Protein AF-A0A4Q3IZV2-F1 (afdb_monomer_lite)

Radius of gyration: 14.32 Å; chains: 1; bounding box: 31×20×37 Å

Secondary structure (DSSP, 8-state):
---SSHHHHHHHHHHHHHHTT--PPPHHHHHHHTT---TTSS--

Sequence (44 aa):
QLAKSNADQVRAARKIIEGLGLEIATPDDAREQLQLKGADKVAF

Foldseek 3Di:
DDDPDPVSVVVVVQVVQVVVVHDDDDPVSVCVVVVHPDPPPDDD

pLDDT: mean 97.61, std 2.55, range [82.38, 98.62]

Structure (mmCIF, N/CA/C/O backbone):
data_AF-A0A4Q3IZV2-F1
#
_entry.id   AF-A0A4Q3IZV2-F1
#
loop_
_atom_site.group_PDB
_atom_site.id
_atom_site.type_symbol
_atom_site.label_atom_id
_atom_site.label_alt_id
_atom_site.label_comp_id
_atom_site.label_asym_id
_atom_site.label_entity_id
_atom_site.label_seq_id
_atom_site.pdbx_PDB_ins_code
_atom_site.Cartn_x
_atom_site.Cartn_y
_atom_site.Cartn_z
_atom_site.occupancy
_atom_site.B_iso_or_equiv
_atom_site.auth_seq_id
_atom_site.auth_comp_id
_atom_site.auth_asym_id
_atom_site.auth_atom_id
_atom_site.pdbx_PDB_model_num
ATOM 1 N N . GLN A 1 1 ? 8.937 10.183 21.186 1.00 82.38 1 GLN A N 1
ATOM 2 C CA . GLN A 1 1 ? 9.846 9.024 21.015 1.00 82.38 1 GLN A CA 1
ATOM 3 C C . GLN A 1 1 ? 10.178 8.864 19.534 1.00 82.38 1 GLN A C 1
ATOM 5 O O . GLN A 1 1 ? 9.289 9.111 18.728 1.00 82.38 1 GLN A O 1
ATOM 10 N N . LEU A 1 2 ? 11.408 8.486 19.168 1.00 94.00 2 LEU A N 1
ATOM 11 C CA . LEU A 1 2 ? 11.762 8.163 17.775 1.00 94.00 2 LEU A CA 1
ATOM 12 C C . LEU A 1 2 ? 11.333 6.727 17.433 1.00 94.00 2 LEU A C 1
ATOM 14 O O . LEU A 1 2 ? 11.317 5.863 18.312 1.00 94.00 2 LEU A O 1
ATOM 18 N N . ALA A 1 3 ? 10.971 6.473 16.174 1.00 96.94 3 ALA A N 1
ATOM 19 C CA . ALA A 1 3 ? 10.644 5.126 15.706 1.00 96.94 3 ALA A CA 1
ATOM 20 C C . ALA A 1 3 ? 11.909 4.255 15.636 1.00 96.94 3 ALA A C 1
ATOM 22 O O . ALA A 1 3 ? 12.969 4.741 15.247 1.00 96.94 3 ALA A O 1
ATOM 23 N N . LYS A 1 4 ? 11.797 2.971 15.998 1.00 97.75 4 LYS A N 1
ATOM 24 C CA . LYS A 1 4 ? 12.935 2.035 15.995 1.00 97.75 4 LYS A CA 1
ATOM 25 C C . LYS A 1 4 ? 13.122 1.344 14.644 1.00 97.75 4 LYS A C 1
ATOM 27 O O . LYS A 1 4 ? 14.196 0.818 14.375 1.00 97.75 4 LYS A O 1
ATOM 32 N N . SER A 1 5 ? 12.089 1.326 13.804 1.00 98.44 5 SER A N 1
ATOM 33 C CA . SER A 1 5 ? 12.119 0.707 12.481 1.00 98.44 5 SER A CA 1
ATOM 34 C C . SER A 1 5 ? 11.133 1.367 11.514 1.00 98.44 5 SER A C 1
ATOM 36 O O . SER A 1 5 ? 10.138 1.964 11.933 1.00 98.44 5 SER A O 1
ATOM 38 N N . ASN A 1 6 ? 11.355 1.177 10.210 1.00 98.38 6 ASN A N 1
ATOM 39 C CA . ASN A 1 6 ? 10.366 1.521 9.181 1.00 98.38 6 ASN A CA 1
ATOM 40 C C . ASN A 1 6 ? 9.026 0.808 9.426 1.00 98.38 6 ASN A C 1
ATOM 42 O O . ASN A 1 6 ? 7.964 1.395 9.241 1.00 98.38 6 ASN A O 1
ATOM 46 N N . ALA A 1 7 ? 9.058 -0.440 9.908 1.00 98.44 7 ALA A N 1
ATOM 47 C CA . ALA A 1 7 ? 7.843 -1.192 10.207 1.00 98.44 7 ALA A CA 1
ATOM 48 C C . ALA A 1 7 ? 6.992 -0.516 11.294 1.00 98.44 7 ALA A C 1
ATOM 50 O O . ALA A 1 7 ? 5.765 -0.548 11.219 1.00 98.44 7 ALA A O 1
ATOM 51 N N . ASP A 1 8 ? 7.613 0.129 12.285 1.00 98.56 8 ASP A N 1
ATOM 52 C CA . ASP A 1 8 ? 6.876 0.868 13.317 1.00 98.56 8 ASP A CA 1
ATOM 53 C C . ASP A 1 8 ? 6.119 2.056 12.721 1.00 98.56 8 ASP A C 1
ATOM 55 O O . ASP A 1 8 ? 4.958 2.285 13.060 1.00 98.56 8 ASP A O 1
ATOM 59 N N . GLN A 1 9 ? 6.752 2.771 11.790 1.00 98.50 9 GLN A N 1
ATOM 60 C CA . GLN A 1 9 ? 6.137 3.895 11.084 1.00 98.50 9 GLN A CA 1
ATOM 61 C C . GLN A 1 9 ? 4.993 3.426 10.175 1.00 98.50 9 GLN A C 1
ATOM 63 O O . GLN A 1 9 ? 3.901 3.991 10.224 1.00 98.50 9 GLN A O 1
ATOM 68 N N . VAL A 1 10 ? 5.194 2.343 9.415 1.00 98.44 10 VAL A N 1
ATOM 69 C CA . VAL A 1 10 ? 4.155 1.761 8.547 1.00 98.44 10 VAL A CA 1
ATOM 70 C C . VAL A 1 10 ? 2.943 1.29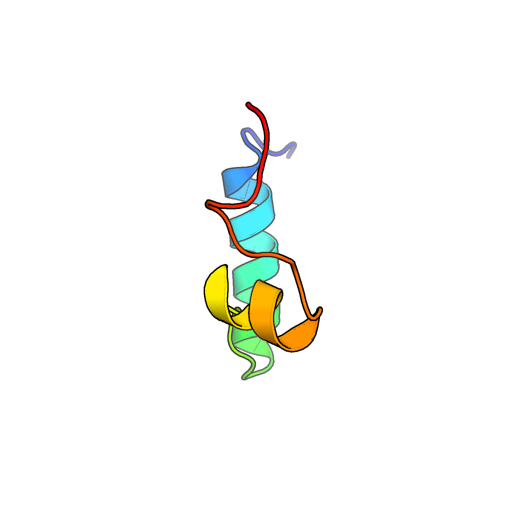8 9.363 1.00 98.44 10 VAL A C 1
ATOM 72 O O . VAL A 1 10 ? 1.806 1.556 8.971 1.00 98.44 10 VAL A O 1
ATOM 75 N N . ARG A 1 11 ? 3.149 0.674 10.533 1.00 98.19 11 ARG A N 1
ATOM 76 C CA . ARG A 1 11 ? 2.043 0.285 11.429 1.00 98.19 11 ARG A CA 1
ATOM 77 C C . ARG A 1 11 ? 1.275 1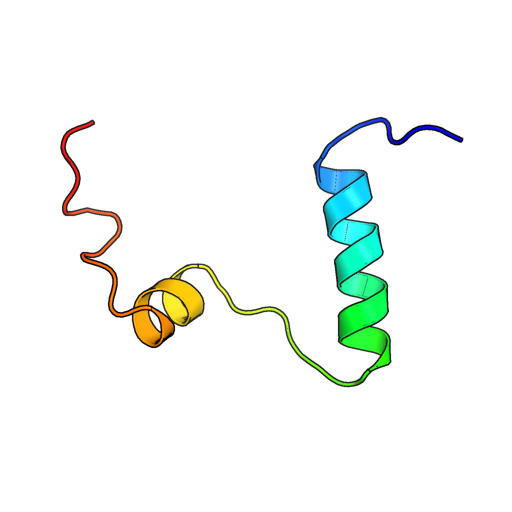.491 11.967 1.00 98.19 11 ARG A C 1
ATOM 79 O O . ARG A 1 11 ? 0.062 1.400 12.128 1.00 98.19 11 ARG A O 1
ATOM 86 N N . ALA A 1 12 ? 1.957 2.600 12.256 1.00 98.19 12 ALA A N 1
ATOM 87 C CA . ALA A 1 12 ? 1.296 3.825 12.698 1.00 98.19 12 ALA A CA 1
ATOM 88 C C . ALA A 1 12 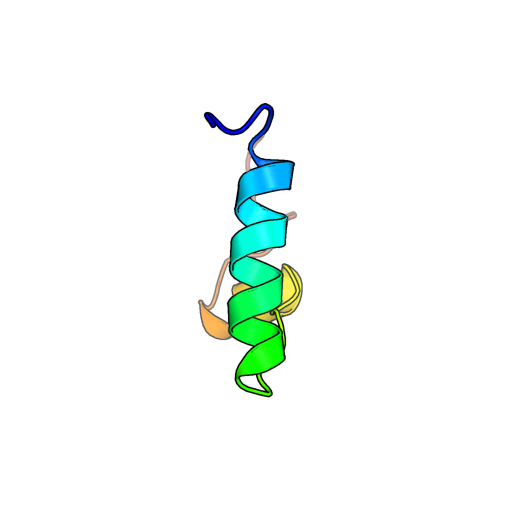? 0.399 4.409 11.593 1.00 98.19 12 ALA A C 1
ATOM 90 O O . ALA A 1 12 ? -0.760 4.715 11.859 1.00 98.19 12 ALA A O 1
ATOM 91 N N . ALA A 1 13 ? 0.897 4.482 10.354 1.00 98.38 13 ALA A N 1
ATOM 92 C CA . ALA A 1 13 ? 0.105 4.923 9.206 1.00 98.38 13 ALA A CA 1
ATOM 93 C C . ALA A 1 13 ? -1.094 3.997 8.934 1.00 98.38 13 ALA A C 1
ATOM 95 O O . ALA A 1 13 ? -2.210 4.480 8.759 1.00 98.38 13 ALA A O 1
ATOM 96 N N . ARG A 1 14 ? -0.892 2.670 8.983 1.00 98.50 14 ARG A N 1
ATOM 97 C CA . ARG A 1 14 ? -1.964 1.674 8.810 1.00 98.50 14 ARG A CA 1
ATOM 98 C C . ARG A 1 14 ? -3.133 1.910 9.768 1.00 98.50 14 ARG A C 1
ATOM 100 O O . ARG A 1 14 ? -4.267 1.957 9.316 1.00 98.50 14 ARG A O 1
ATOM 107 N N . LYS A 1 15 ? -2.857 2.131 11.058 1.00 98.62 15 LYS A N 1
ATOM 108 C CA . LYS A 1 15 ? -3.904 2.401 12.062 1.00 98.62 15 LYS A CA 1
ATOM 109 C C . LYS A 1 15 ? -4.757 3.623 11.720 1.00 98.62 15 LYS A C 1
ATOM 111 O O . LYS A 1 15 ? -5.954 3.612 11.976 1.00 98.62 15 LYS A O 1
ATOM 116 N N . ILE A 1 16 ? -4.144 4.677 11.176 1.00 98.56 16 ILE A N 1
ATOM 117 C CA . ILE A 1 16 ? -4.866 5.890 10.768 1.00 98.56 16 ILE A CA 1
ATOM 118 C C . ILE A 1 16 ? -5.792 5.567 9.594 1.00 98.56 16 ILE A C 1
ATOM 120 O O . ILE A 1 16 ? -6.964 5.920 9.635 1.00 98.56 16 ILE A O 1
ATOM 124 N N . ILE A 1 17 ? -5.278 4.870 8.579 1.00 98.62 17 ILE A N 1
ATOM 125 C CA . ILE A 1 17 ? -6.030 4.510 7.370 1.00 98.62 17 ILE A CA 1
ATOM 126 C C . ILE A 1 17 ? -7.210 3.585 7.713 1.00 98.62 17 ILE A C 1
ATOM 128 O O . ILE A 1 17 ? -8.341 3.875 7.333 1.00 98.62 17 ILE A O 1
ATOM 132 N N . GLU A 1 18 ? -6.975 2.537 8.505 1.00 98.38 18 GLU A N 1
ATOM 133 C CA . GLU A 1 18 ? -8.024 1.613 8.965 1.00 98.38 18 GLU A CA 1
ATOM 134 C C . GLU A 1 18 ? -9.067 2.324 9.844 1.00 98.38 18 GLU A C 1
ATOM 136 O O . GLU A 1 18 ? -10.261 2.053 9.739 1.00 98.38 18 GLU A O 1
ATOM 141 N N . GLY A 1 19 ? -8.648 3.293 10.668 1.00 98.56 19 GLY A N 1
ATOM 142 C CA . GLY A 1 19 ? -9.558 4.123 11.465 1.00 98.56 19 GLY A CA 1
ATOM 143 C C . GLY A 1 19 ? -10.475 5.030 10.635 1.00 98.56 19 GLY A C 1
ATOM 144 O O . GLY A 1 19 ? -11.522 5.446 11.127 1.00 98.56 19 GLY A O 1
ATOM 145 N N . LEU A 1 20 ? -10.115 5.309 9.378 1.00 98.62 20 LEU A N 1
ATOM 146 C CA . LEU A 1 20 ? -10.955 6.023 8.411 1.00 98.62 20 LEU A CA 1
ATOM 147 C C . LEU A 1 20 ? -11.882 5.080 7.619 1.00 98.62 20 LEU A C 1
ATOM 149 O O . LEU A 1 20 ? -12.593 5.543 6.730 1.00 98.62 20 LEU A O 1
ATOM 153 N N . GLY A 1 21 ? -11.882 3.775 7.921 1.00 98.31 21 GLY A N 1
ATOM 154 C CA . GLY A 1 21 ? -12.669 2.767 7.203 1.00 98.31 21 GLY A CA 1
ATOM 155 C C . GLY A 1 21 ? -12.108 2.409 5.824 1.00 98.31 21 GLY A C 1
ATOM 156 O O . GLY A 1 21 ? -12.845 1.909 4.979 1.00 98.31 21 GLY A O 1
ATOM 157 N N . LEU A 1 22 ? -10.827 2.698 5.580 1.00 98.62 22 LEU A N 1
ATOM 158 C CA . LEU A 1 22 ? -10.129 2.385 4.335 1.00 98.62 22 LEU A CA 1
ATOM 159 C C . LEU A 1 22 ? -9.258 1.134 4.500 1.00 98.62 22 LEU A C 1
ATOM 161 O O . LEU A 1 22 ? -8.830 0.795 5.604 1.00 98.62 22 LEU A O 1
ATOM 165 N N . GLU A 1 23 ? -8.933 0.491 3.382 1.00 97.75 23 GLU A N 1
ATOM 166 C CA . GLU A 1 23 ? -8.081 -0.699 3.341 1.00 97.75 23 GLU A CA 1
ATOM 167 C C . GLU A 1 23 ? -6.711 -0.397 2.718 1.00 97.75 23 GLU A C 1
ATOM 169 O O . GLU A 1 23 ? -6.548 0.525 1.915 1.00 97.75 23 GLU A O 1
ATOM 174 N N . ILE A 1 24 ? -5.699 -1.180 3.105 1.00 97.94 24 ILE A N 1
ATOM 175 C CA . ILE A 1 24 ? -4.346 -1.072 2.551 1.00 97.94 24 ILE A CA 1
ATOM 176 C C . ILE A 1 24 ? -4.234 -1.970 1.324 1.00 97.94 24 ILE A C 1
ATOM 178 O O . ILE A 1 24 ? -4.324 -3.190 1.446 1.00 97.94 24 ILE A O 1
ATOM 182 N N . ALA A 1 25 ? -3.949 -1.361 0.174 1.00 98.25 25 ALA A N 1
ATOM 183 C CA . ALA A 1 25 ? -3.652 -2.068 -1.065 1.00 98.25 25 ALA A CA 1
ATOM 184 C C . ALA A 1 25 ? -2.502 -3.076 -0.885 1.00 98.25 25 ALA A C 1
ATOM 186 O O . ALA A 1 25 ? -1.461 -2.772 -0.287 1.00 98.25 25 ALA A O 1
ATOM 187 N N . THR A 1 26 ? -2.670 -4.271 -1.443 1.00 98.31 26 THR A N 1
ATOM 188 C CA . THR A 1 26 ? -1.581 -5.233 -1.608 1.00 98.31 26 THR A CA 1
ATOM 189 C C . THR A 1 26 ? -0.588 -4.738 -2.672 1.00 98.31 26 THR A C 1
ATOM 191 O O . THR A 1 26 ? -0.895 -3.831 -3.453 1.00 98.31 26 THR A O 1
ATOM 194 N N . PRO A 1 27 ? 0.627 -5.314 -2.752 1.00 98.38 27 PRO A N 1
ATOM 195 C CA . PRO A 1 27 ? 1.551 -4.982 -3.832 1.00 98.38 27 PRO A CA 1
ATOM 196 C C . PRO A 1 27 ? 0.971 -5.218 -5.234 1.00 98.38 27 PRO A C 1
ATOM 198 O O . PRO A 1 27 ? 1.336 -4.489 -6.152 1.00 98.38 27 PRO A O 1
ATOM 201 N N . ASP A 1 28 ? 0.091 -6.209 -5.408 1.00 98.31 28 ASP A N 1
ATOM 202 C CA . ASP A 1 28 ? -0.547 -6.488 -6.699 1.00 98.31 28 ASP A CA 1
ATOM 203 C C . ASP A 1 28 ? -1.608 -5.437 -7.040 1.00 98.31 28 ASP A C 1
ATOM 205 O O . ASP A 1 28 ? -1.558 -4.887 -8.140 1.00 98.31 28 ASP A O 1
ATOM 209 N N . ASP A 1 29 ? -2.443 -5.037 -6.074 1.00 98.25 29 ASP A N 1
ATOM 210 C CA . ASP A 1 29 ? -3.400 -3.934 -6.258 1.00 98.25 29 ASP A CA 1
ATOM 211 C C . ASP A 1 29 ? -2.677 -2.639 -6.657 1.00 98.25 29 ASP A C 1
ATOM 213 O O . ASP A 1 29 ? -3.092 -1.923 -7.569 1.00 98.25 29 ASP A O 1
ATOM 217 N N . ALA A 1 30 ? -1.550 -2.341 -6.000 1.00 98.38 30 ALA A N 1
ATOM 218 C CA . ALA A 1 30 ? -0.745 -1.165 -6.314 1.00 98.38 30 ALA A CA 1
ATOM 219 C C . ALA A 1 30 ? -0.153 -1.230 -7.732 1.00 98.38 30 ALA A C 1
ATOM 221 O O . ALA A 1 30 ? -0.077 -0.207 -8.416 1.00 98.38 30 ALA A O 1
ATOM 222 N N . ARG A 1 31 ? 0.260 -2.418 -8.199 1.00 98.56 31 ARG A N 1
ATOM 223 C CA . ARG A 1 31 ? 0.739 -2.604 -9.578 1.00 98.56 31 ARG A CA 1
ATOM 224 C C . ARG A 1 31 ? -0.374 -2.401 -10.591 1.00 98.56 31 ARG A C 1
ATOM 226 O O . ARG A 1 31 ? -0.116 -1.768 -11.609 1.00 98.56 31 ARG A O 1
ATOM 233 N N . GLU A 1 32 ? -1.568 -2.914 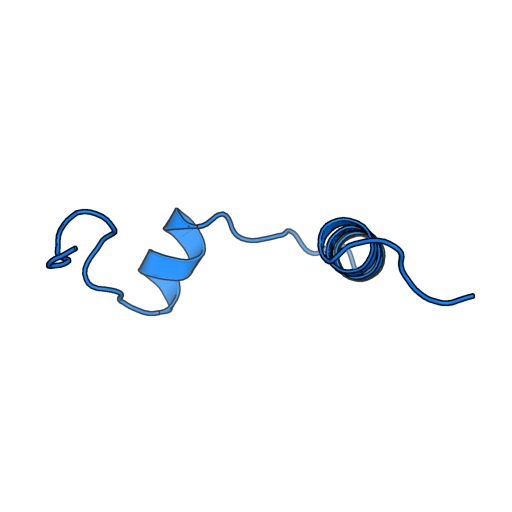-10.321 1.00 98.44 32 GLU A N 1
ATOM 234 C CA . GLU A 1 32 ? -2.725 -2.745 -11.198 1.00 98.44 32 GLU A CA 1
ATOM 235 C C . GLU A 1 32 ? -3.119 -1.266 -11.314 1.00 98.44 32 GLU A C 1
ATOM 237 O O . GLU A 1 32 ? -3.169 -0.728 -12.420 1.00 98.44 32 GLU A O 1
ATOM 242 N N . GLN A 1 33 ? -3.291 -0.577 -10.180 1.00 98.25 33 GLN A N 1
ATOM 243 C CA . GLN A 1 33 ? -3.686 0.838 -10.138 1.00 98.25 33 GLN A CA 1
ATOM 244 C C . GLN A 1 33 ? -2.693 1.755 -10.860 1.00 98.25 33 GLN A C 1
ATOM 246 O O . GLN A 1 33 ? -3.090 2.710 -11.525 1.00 98.25 33 GLN A O 1
ATOM 251 N N . LEU A 1 34 ? -1.397 1.466 -10.730 1.00 98.44 34 LEU A N 1
ATOM 252 C CA . LEU A 1 34 ? -0.321 2.262 -11.322 1.00 98.44 34 LEU A CA 1
ATOM 253 C C . LEU A 1 34 ? 0.141 1.734 -12.689 1.00 98.44 34 LEU A C 1
ATOM 255 O O . LEU A 1 34 ? 1.110 2.256 -13.239 1.00 98.44 34 LEU A O 1
ATOM 259 N N . GLN A 1 35 ? -0.521 0.705 -13.230 1.00 98.25 35 GLN A N 1
ATOM 260 C CA . GLN A 1 35 ? -0.197 0.077 -14.516 1.00 98.25 35 GLN A CA 1
ATOM 261 C C . GLN A 1 35 ? 1.281 -0.341 -14.626 1.00 98.25 35 GLN A C 1
ATOM 263 O O . GLN A 1 35 ? 1.959 -0.114 -15.632 1.00 98.25 35 GLN A O 1
ATOM 268 N N . LEU A 1 36 ? 1.810 -0.944 -13.559 1.00 98.31 36 LEU A N 1
ATOM 269 C CA . LEU A 1 36 ? 3.216 -1.324 -13.476 1.00 98.31 36 LEU A CA 1
ATOM 270 C C . LEU A 1 36 ? 3.503 -2.609 -14.252 1.00 98.31 36 LEU A C 1
ATOM 272 O O . LEU A 1 36 ? 2.694 -3.527 -14.340 1.00 98.31 36 LEU A O 1
ATOM 276 N N . LYS A 1 37 ? 4.738 -2.710 -14.744 1.00 97.56 37 LYS A N 1
ATOM 277 C CA . LYS A 1 37 ? 5.211 -3.798 -15.613 1.00 97.56 37 LYS A CA 1
ATOM 278 C C . LYS A 1 37 ? 5.137 -5.223 -15.032 1.00 97.56 37 LYS A C 1
ATOM 280 O O . LYS A 1 37 ? 5.238 -6.168 -15.806 1.00 97.56 37 LYS A O 1
ATOM 285 N N . GLY A 1 38 ? 4.955 -5.388 -13.722 1.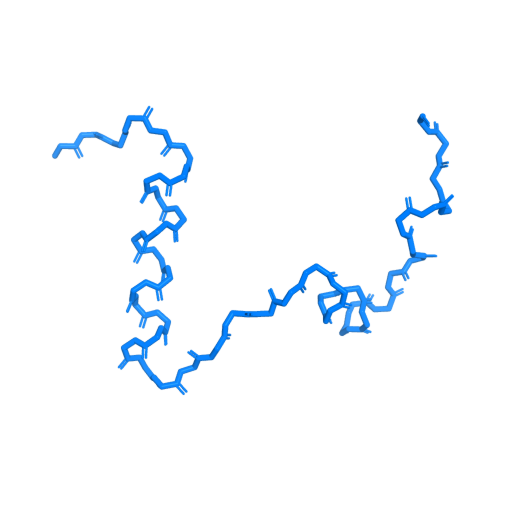00 97.6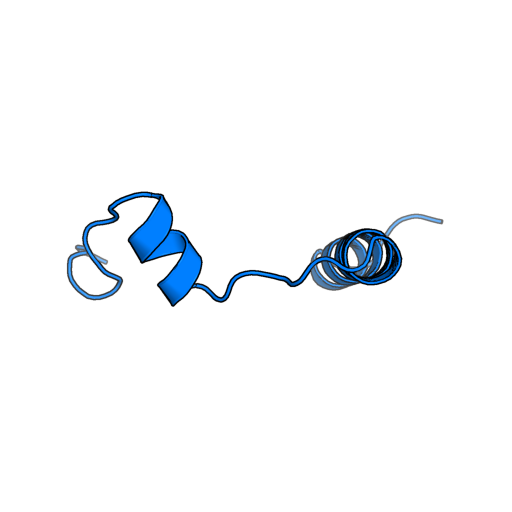9 38 GLY A N 1
ATOM 286 C CA . GLY A 1 38 ? 5.011 -6.684 -13.032 1.00 97.69 38 GLY A CA 1
ATOM 287 C C . GLY A 1 38 ? 6.345 -6.917 -12.317 1.00 97.69 38 GLY A C 1
ATOM 288 O O . GLY A 1 38 ? 7.374 -6.351 -12.691 1.00 97.69 38 GLY A O 1
ATOM 289 N N . ALA A 1 39 ? 6.312 -7.710 -11.242 1.00 97.12 39 ALA A N 1
ATOM 290 C CA . ALA A 1 39 ? 7.474 -7.949 -10.381 1.00 97.12 39 ALA A CA 1
ATOM 291 C C . ALA A 1 39 ? 8.587 -8.757 -11.064 1.00 97.12 39 ALA A C 1
ATOM 293 O O . ALA A 1 39 ? 9.744 -8.608 -10.701 1.00 97.12 39 ALA A O 1
ATOM 294 N N . ASP A 1 40 ? 8.233 -9.588 -12.040 1.00 97.44 40 ASP A N 1
ATOM 295 C CA . ASP A 1 40 ? 9.106 -10.474 -12.812 1.00 97.44 40 ASP A CA 1
ATOM 296 C C . ASP A 1 40 ? 9.725 -9.795 -14.048 1.00 97.44 40 ASP A C 1
ATOM 298 O O . ASP A 1 40 ? 10.703 -10.284 -14.605 1.00 97.44 40 ASP A O 1
ATOM 302 N N . LYS A 1 41 ? 9.211 -8.632 -14.471 1.00 97.88 41 LYS A N 1
ATOM 303 C CA . LYS A 1 41 ? 9.691 -7.892 -15.659 1.00 97.88 41 LYS A CA 1
ATOM 304 C C . LYS A 1 41 ? 10.752 -6.845 -15.310 1.00 97.88 41 LYS A C 1
ATOM 306 O O . LYS A 1 41 ? 10.684 -5.666 -15.685 1.00 97.88 41 LYS A O 1
ATOM 311 N N . VAL A 1 42 ? 11.731 -7.263 -14.525 1.00 97.38 42 VAL A N 1
ATOM 312 C CA . VAL A 1 42 ? 12.820 -6.449 -13.966 1.00 97.38 42 VAL A CA 1
ATOM 313 C C . VAL A 1 42 ? 14.157 -7.151 -14.206 1.00 97.38 42 VAL A C 1
ATOM 315 O O . VAL A 1 42 ? 14.186 -8.353 -14.427 1.00 97.38 42 VAL A O 1
ATOM 318 N N . ALA A 1 43 ? 15.256 -6.395 -14.221 1.00 97.50 43 ALA A N 1
ATOM 319 C CA . ALA A 1 43 ? 16.589 -6.894 -14.577 1.00 97.50 43 ALA A CA 1
ATOM 320 C C . ALA A 1 43 ? 17.549 -6.824 -13.378 1.00 97.50 43 ALA A C 1
ATOM 322 O O . ALA A 1 43 ? 18.577 -6.152 -13.446 1.00 97.50 43 ALA A O 1
ATOM 323 N N . PHE A 1 44 ? 17.162 -7.444 -12.265 1.00 93.19 44 PHE A N 1
ATOM 324 C CA . PHE A 1 44 ? 17.973 -7.553 -11.053 1.00 93.19 44 PHE A CA 1
ATOM 325 C C . PHE A 1 44 ? 18.068 -9.004 -10.589 1.00 93.19 44 PHE A C 1
ATOM 327 O O . PHE A 1 44 ? 17.210 -9.808 -11.018 1.00 93.19 44 PHE A O 1
#